Protein AF-A0A6J6Y3M1-F1 (afdb_monomer)

Foldseek 3Di:
DLLVVLLVLCCVLPVPDDPDDPQREAQLRVQLVSLLCLVVCLVSLLSVVVLVVVCVPDVVSVVSNVVSVVVVLVVQLVVCVVCVVVNQFDPPDDSSVVSVVSVCVSNVQSVCVVVVHHDPHSNVRSVVSSVVSVVRHDDDDD

Nearest PDB structures (foldseek):
  2g3b-assembly1_B  TM=7.209E-01  e=8.743E-03  Rhodococcus jostii RHA1
  5nz1-assembly1_A  TM=6.796E-01  e=2.116E-02  Mycobacterium tuberculosis H37Rv
  2f07-assembly1_B  TM=7.335E-01  e=5.392E-02  Bacillus subtilis subsp. subtilis str. 168
  5nim-assembly1_A  TM=6.151E-01  e=2.890E-02  Mycobacterium tuberculosis
  5nz0-assembly1_A-2  TM=6.926E-01  e=1.006E-01  Mycobacterium tuberculosis H37Rv

Solvent-accessible surface area (backbone atoms only — not comparable to full-atom values): 7901 Å² total; per-residue (Å²): 105,74,58,59,56,42,52,58,39,46,51,63,71,66,69,62,71,74,92,83,61,104,56,86,69,40,45,34,56,51,41,20,54,56,36,45,48,46,76,77,38,48,64,50,29,47,45,52,51,52,49,54,59,49,30,75,82,32,65,69,56,30,54,55,44,47,54,54,53,51,53,56,50,48,57,51,34,55,55,46,62,77,36,29,70,78,27,48,37,33,88,85,60,58,54,60,60,53,52,50,52,54,51,48,53,53,50,50,48,30,57,35,46,75,73,75,46,72,73,96,37,49,65,62,44,11,54,50,37,25,54,53,38,50,72,49,29,62,76,82,86,128

Radius of gyration: 15.95 Å; Cα contacts (8 Å, |Δi|>4): 113; chains: 1; bounding box: 41×27×42 Å

Mean predicted aligned error: 5.77 Å

Structure (mmCIF, N/CA/C/O backbone):
data_AF-A0A6J6Y3M1-F1
#
_entry.id   AF-A0A6J6Y3M1-F1
#
loop_
_atom_site.group_PDB
_atom_site.id
_atom_site.type_symbol
_atom_site.label_atom_id
_atom_site.label_alt_id
_atom_site.label_comp_id
_atom_site.label_asym_id
_atom_site.label_entity_id
_atom_site.label_seq_id
_atom_site.pdbx_PDB_ins_code
_atom_site.Cartn_x
_atom_site.Cartn_y
_atom_site.Cartn_z
_atom_site.occupancy
_atom_site.B_iso_or_equiv
_atom_site.auth_seq_id
_atom_site.auth_comp_id
_atom_site.auth_asym_id
_atom_site.auth_atom_id
_atom_site.pdbx_PDB_model_num
ATOM 1 N N . MET A 1 1 ? -10.090 14.383 11.212 1.00 72.94 1 MET A N 1
ATOM 2 C CA . MET A 1 1 ? -10.826 13.097 11.326 1.00 72.94 1 MET A CA 1
ATOM 3 C C . MET A 1 1 ? -9.922 11.940 10.906 1.00 72.94 1 MET A C 1
ATOM 5 O O . MET A 1 1 ? -8.836 12.201 10.412 1.00 72.94 1 MET A O 1
ATOM 9 N N . LEU A 1 2 ? -10.316 10.679 11.134 1.00 76.00 2 LEU A N 1
ATOM 10 C CA . LEU A 1 2 ? -9.478 9.505 10.822 1.00 76.00 2 LEU A CA 1
ATOM 11 C C . LEU A 1 2 ? -9.133 9.399 9.326 1.00 76.00 2 LEU A C 1
ATOM 13 O O . LEU A 1 2 ? -7.982 9.137 8.999 1.00 76.00 2 LEU A O 1
ATOM 17 N N . ALA A 1 3 ? -10.099 9.682 8.449 1.00 74.31 3 ALA A N 1
ATOM 18 C CA . ALA A 1 3 ? -9.914 9.737 6.997 1.00 74.31 3 ALA A CA 1
ATOM 19 C C . ALA A 1 3 ? -8.854 10.788 6.593 1.00 74.31 3 ALA A C 1
ATOM 21 O O . ALA A 1 3 ? -7.809 10.449 6.051 1.00 74.31 3 ALA A O 1
ATOM 22 N N . GLU A 1 4 ? -8.992 12.031 7.069 1.00 74.69 4 GLU A N 1
ATOM 23 C CA . GLU A 1 4 ? -7.987 13.095 6.863 1.00 74.69 4 GLU A CA 1
ATOM 24 C C . GLU A 1 4 ? -6.581 12.717 7.372 1.00 74.69 4 GLU A C 1
ATOM 26 O O . GLU A 1 4 ? -5.575 13.071 6.759 1.00 74.69 4 GLU A O 1
ATOM 31 N N . ALA A 1 5 ? -6.488 11.989 8.493 1.00 78.12 5 ALA A N 1
ATOM 32 C CA . ALA A 1 5 ? -5.208 11.519 9.021 1.00 78.12 5 ALA A CA 1
ATOM 33 C C . ALA A 1 5 ? -4.578 10.421 8.145 1.00 78.12 5 ALA A C 1
ATOM 35 O O . ALA A 1 5 ? -3.354 10.369 8.031 1.00 78.12 5 ALA A O 1
ATOM 36 N N . ILE A 1 6 ? -5.397 9.558 7.533 1.00 77.06 6 ILE A N 1
ATOM 37 C CA . ILE A 1 6 ? -4.958 8.554 6.556 1.00 77.06 6 ILE A CA 1
ATOM 38 C C . ILE A 1 6 ? -4.506 9.244 5.268 1.00 77.06 6 ILE A C 1
ATOM 40 O O . ILE A 1 6 ? -3.408 8.952 4.797 1.00 77.06 6 ILE A O 1
ATOM 44 N N . SER A 1 7 ? -5.290 10.185 4.740 1.00 74.75 7 SER A N 1
ATOM 45 C CA . SER A 1 7 ? -4.957 10.952 3.533 1.00 74.75 7 SER A CA 1
ATOM 46 C C . SER A 1 7 ? -3.622 11.694 3.682 1.00 74.75 7 SER 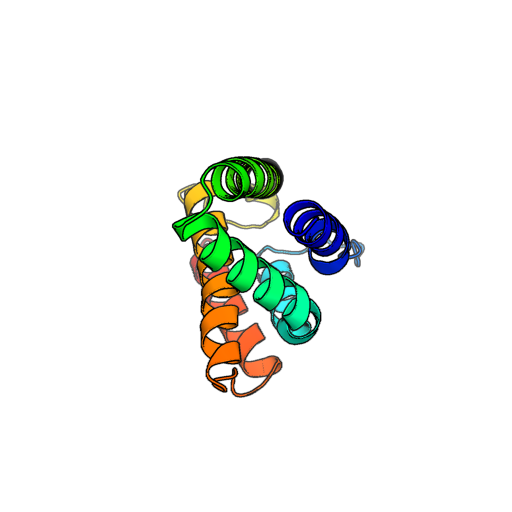A C 1
ATOM 48 O O . SER A 1 7 ? -2.678 11.418 2.943 1.00 74.75 7 SER A O 1
ATOM 50 N N . SER A 1 8 ? -3.462 12.511 4.731 1.00 76.75 8 SER A N 1
ATOM 51 C CA . SER A 1 8 ? -2.217 13.262 4.972 1.00 76.75 8 SER A CA 1
ATOM 52 C C . SER A 1 8 ? -0.983 12.357 5.129 1.00 76.75 8 SER A C 1
ATOM 54 O O . SER A 1 8 ? 0.124 12.696 4.695 1.00 76.75 8 SER A O 1
ATOM 56 N N . ARG A 1 9 ? -1.155 11.175 5.736 1.00 79.25 9 ARG A N 1
ATOM 57 C CA . ARG A 1 9 ? -0.081 10.180 5.866 1.00 79.25 9 ARG A CA 1
ATOM 58 C C . ARG A 1 9 ? 0.210 9.442 4.566 1.00 79.25 9 ARG A C 1
ATOM 60 O O . ARG A 1 9 ? 1.363 9.096 4.342 1.00 79.25 9 ARG A O 1
ATOM 67 N N . THR A 1 10 ? -0.791 9.217 3.724 1.00 76.00 10 THR A N 1
ATOM 68 C CA . THR A 1 10 ? -0.612 8.595 2.406 1.00 76.00 10 THR A CA 1
ATOM 69 C C . THR A 1 10 ? 0.267 9.485 1.530 1.00 76.00 10 THR A C 1
ATOM 71 O O . THR A 1 10 ? 1.296 9.024 1.039 1.00 76.00 10 THR A O 1
ATOM 74 N N . GLU A 1 11 ? -0.034 10.782 1.465 1.00 74.19 11 GLU A N 1
ATOM 75 C CA . GLU A 1 11 ? 0.804 11.769 0.770 1.00 74.19 11 GLU A CA 1
ATOM 76 C C . GLU A 1 11 ? 2.245 11.780 1.318 1.00 74.19 11 GLU A C 1
ATOM 78 O O . GLU A 1 11 ? 3.224 11.686 0.574 1.00 74.19 11 GLU A O 1
ATOM 83 N N . THR A 1 12 ? 2.392 11.834 2.646 1.00 73.38 12 THR A N 1
ATOM 84 C CA . THR A 1 12 ? 3.709 11.946 3.295 1.00 73.38 12 THR A CA 1
ATOM 85 C C . THR A 1 12 ? 4.555 10.686 3.140 1.00 73.38 12 THR A C 1
ATOM 87 O O . THR A 1 12 ? 5.751 10.783 2.870 1.00 73.38 12 THR A O 1
ATOM 90 N N . ASP A 1 13 ? 3.974 9.504 3.334 1.00 67.88 13 ASP A N 1
ATOM 91 C CA . ASP A 1 13 ? 4.742 8.274 3.525 1.00 67.88 13 ASP A CA 1
ATOM 92 C C . ASP A 1 13 ? 4.860 7.428 2.236 1.00 67.88 13 ASP A C 1
ATOM 94 O O . ASP A 1 13 ? 5.703 6.524 2.173 1.00 67.88 13 ASP A O 1
ATOM 98 N N . LEU A 1 14 ? 4.031 7.692 1.214 1.00 66.94 14 LEU A N 1
ATOM 99 C CA . LEU A 1 14 ? 4.017 6.942 -0.052 1.00 66.94 14 LEU A CA 1
ATOM 100 C C . LEU A 1 14 ? 4.355 7.795 -1.278 1.00 66.94 14 LEU A C 1
ATOM 102 O O . LEU A 1 14 ? 5.043 7.306 -2.172 1.00 66.94 14 LEU A O 1
ATOM 106 N N . GLU A 1 15 ? 3.921 9.053 -1.326 1.00 62.44 15 GLU A N 1
ATOM 107 C CA . GLU A 1 15 ? 4.035 9.881 -2.537 1.00 62.44 15 GLU A CA 1
ATOM 108 C C . GLU A 1 15 ? 5.281 10.783 -2.548 1.00 62.44 15 GLU A C 1
ATOM 110 O O . GLU A 1 15 ? 5.657 11.308 -3.592 1.00 62.44 15 GLU A O 1
ATOM 115 N N . SER A 1 16 ? 5.986 10.904 -1.418 1.00 52.88 16 SER A N 1
ATOM 116 C CA . SER A 1 16 ? 7.163 11.772 -1.247 1.00 52.88 16 SER A CA 1
ATOM 117 C C . SER A 1 16 ? 8.515 11.136 -1.622 1.00 52.88 16 SER A C 1
ATOM 119 O O . SER A 1 16 ? 9.572 11.672 -1.273 1.00 52.88 16 SER A O 1
ATOM 121 N N . ILE A 1 17 ? 8.533 9.983 -2.305 1.00 49.19 17 ILE A N 1
ATOM 122 C CA . ILE A 1 17 ? 9.795 9.311 -2.657 1.00 49.19 17 ILE A CA 1
ATOM 123 C C . ILE A 1 17 ? 10.552 10.169 -3.690 1.00 49.19 17 ILE A C 1
ATOM 125 O O . ILE A 1 17 ? 10.054 10.341 -4.800 1.00 49.19 17 ILE A O 1
ATOM 129 N N . PRO A 1 18 ? 11.760 10.682 -3.377 1.00 44.22 18 PRO A N 1
ATOM 130 C CA . PRO A 1 18 ? 12.479 11.562 -4.289 1.00 44.22 18 PRO A CA 1
ATOM 131 C C . PRO A 1 18 ? 12.949 10.797 -5.530 1.00 44.22 18 PRO A C 1
ATOM 133 O O . PRO A 1 18 ? 13.582 9.739 -5.403 1.00 44.22 18 PRO A O 1
ATOM 136 N N . GLU A 1 19 ? 12.708 11.369 -6.712 1.00 47.78 19 GLU A N 1
ATOM 137 C CA . GLU A 1 19 ? 13.317 10.965 -7.983 1.00 47.78 19 GLU A CA 1
ATOM 138 C C . GLU A 1 19 ? 14.843 11.085 -7.869 1.00 47.78 19 GLU A C 1
ATOM 140 O O . GLU A 1 19 ? 15.443 12.133 -8.078 1.00 47.78 19 GLU A O 1
ATOM 145 N N . THR A 1 20 ? 15.495 10.015 -7.427 1.00 42.19 20 THR A N 1
ATOM 146 C CA . THR A 1 20 ? 16.945 9.986 -7.218 1.00 42.19 20 THR A CA 1
ATOM 147 C C . THR A 1 20 ? 17.580 9.036 -8.214 1.00 42.19 20 THR A C 1
ATOM 149 O O . THR A 1 20 ? 17.762 7.863 -7.894 1.00 42.19 20 THR A O 1
ATOM 152 N N . SER A 1 21 ? 17.875 9.561 -9.411 1.00 43.84 21 SER A N 1
ATOM 153 C CA . SER A 1 21 ? 19.049 9.263 -10.257 1.00 43.84 21 SER A CA 1
ATOM 154 C C . SER A 1 21 ? 18.848 9.772 -11.691 1.00 43.84 21 SER A C 1
ATOM 156 O O . SER A 1 21 ? 17.746 9.686 -12.215 1.00 43.84 21 SER A O 1
ATOM 158 N N . ASP A 1 22 ? 19.934 10.166 -12.369 1.00 48.50 22 ASP A N 1
ATOM 159 C CA . ASP A 1 22 ? 19.998 10.459 -13.821 1.00 48.50 22 ASP A CA 1
ATOM 160 C C . ASP A 1 22 ? 19.616 9.259 -14.724 1.00 48.50 22 ASP A C 1
ATOM 162 O O . ASP A 1 22 ? 19.746 9.311 -15.944 1.00 48.50 22 ASP A O 1
ATOM 166 N N . HIS A 1 23 ? 19.221 8.126 -14.141 1.00 52.69 23 HIS A N 1
ATOM 167 C CA . HIS A 1 23 ? 18.719 6.937 -14.827 1.00 52.69 23 HIS A CA 1
ATOM 168 C C . HIS A 1 23 ? 17.298 6.699 -14.322 1.00 52.69 23 HIS A C 1
ATOM 170 O O . HIS A 1 23 ? 17.084 6.641 -13.107 1.00 52.69 23 HIS A O 1
ATOM 176 N N . GLN A 1 24 ? 16.337 6.576 -15.240 1.00 55.75 24 GLN A N 1
ATOM 177 C CA . GLN A 1 24 ? 14.963 6.248 -14.874 1.00 55.75 24 GLN A CA 1
ATOM 178 C C . GLN A 1 24 ? 14.943 4.880 -14.165 1.00 55.75 24 GLN A C 1
ATOM 180 O O . GLN A 1 24 ? 15.477 3.906 -14.705 1.00 55.75 24 GLN A O 1
ATOM 185 N N . PRO A 1 25 ? 14.403 4.792 -12.939 1.00 64.50 25 PRO A N 1
ATOM 186 C CA . PRO A 1 25 ? 14.472 3.567 -12.158 1.00 64.50 25 PRO A CA 1
ATOM 187 C C . PRO A 1 25 ? 13.563 2.485 -12.745 1.00 64.50 25 PRO A C 1
ATOM 189 O O . PRO A 1 25 ? 12.396 2.735 -13.023 1.00 64.50 25 PRO A O 1
ATOM 192 N N . GLN A 1 26 ? 14.086 1.265 -12.875 1.00 80.00 26 GLN A N 1
ATOM 193 C CA . GLN A 1 26 ? 13.303 0.094 -13.278 1.00 80.00 26 GLN A CA 1
ATOM 194 C C . GLN A 1 26 ? 12.272 -0.266 -12.197 1.00 80.00 26 GLN A C 1
ATOM 196 O O . GLN A 1 26 ? 12.500 -0.021 -11.005 1.00 80.00 26 GLN A O 1
ATOM 201 N N . HIS A 1 27 ? 11.160 -0.904 -12.582 1.00 84.38 27 HIS A N 1
ATOM 202 C CA . HIS A 1 27 ? 10.087 -1.303 -11.660 1.00 84.38 27 HIS A CA 1
ATOM 203 C C . HIS A 1 27 ? 10.603 -2.031 -10.406 1.00 84.38 27 HIS A C 1
ATOM 205 O O . HIS A 1 27 ? 10.217 -1.721 -9.274 1.00 84.38 27 HIS A O 1
ATOM 211 N N . VAL A 1 28 ? 11.533 -2.968 -10.607 1.00 86.31 28 VAL A N 1
ATOM 212 C CA . VAL A 1 28 ? 12.141 -3.778 -9.544 1.00 86.31 28 VAL A CA 1
ATOM 213 C C . VAL A 1 28 ? 12.834 -2.905 -8.495 1.00 86.31 28 VAL A C 1
ATOM 215 O O . VAL A 1 28 ? 12.678 -3.139 -7.294 1.00 86.31 28 VAL A O 1
ATOM 218 N N . ASP A 1 29 ? 13.561 -1.872 -8.923 1.00 84.62 29 ASP A N 1
ATOM 219 C CA . ASP A 1 29 ? 14.280 -0.967 -8.024 1.00 84.62 29 ASP A CA 1
ATOM 220 C C . ASP A 1 29 ? 13.330 -0.048 -7.258 1.00 84.62 29 ASP A C 1
ATOM 222 O O . ASP A 1 29 ? 13.574 0.268 -6.088 1.00 84.62 29 ASP A O 1
ATOM 226 N N . VAL A 1 30 ? 12.229 0.368 -7.890 1.00 83.12 30 VAL A N 1
ATOM 227 C CA . VAL A 1 30 ? 11.162 1.135 -7.232 1.00 83.12 30 VAL A CA 1
ATOM 228 C C . VAL A 1 30 ? 10.543 0.306 -6.104 1.00 83.12 30 VAL A C 1
ATOM 230 O O . VAL A 1 30 ? 10.575 0.736 -4.946 1.00 83.12 30 VAL A O 1
ATOM 233 N N . LEU A 1 31 ? 10.075 -0.912 -6.399 1.00 85.38 31 LEU A N 1
ATOM 234 C CA . LEU A 1 31 ? 9.467 -1.791 -5.395 1.00 85.38 31 LEU A CA 1
ATOM 235 C C . LEU A 1 31 ? 10.447 -2.171 -4.284 1.00 85.38 31 LEU A C 1
ATOM 237 O O . LEU A 1 31 ? 10.097 -2.128 -3.103 1.00 85.38 31 LEU A O 1
ATOM 241 N N . LYS A 1 32 ? 11.697 -2.495 -4.631 1.00 88.25 32 LYS A N 1
ATOM 242 C CA . LYS A 1 32 ? 12.725 -2.858 -3.650 1.00 88.25 32 LYS A CA 1
ATOM 243 C C . LYS A 1 32 ? 13.019 -1.714 -2.682 1.00 88.25 32 LYS A C 1
ATOM 245 O O . LYS A 1 32 ? 13.086 -1.943 -1.471 1.00 88.25 32 LY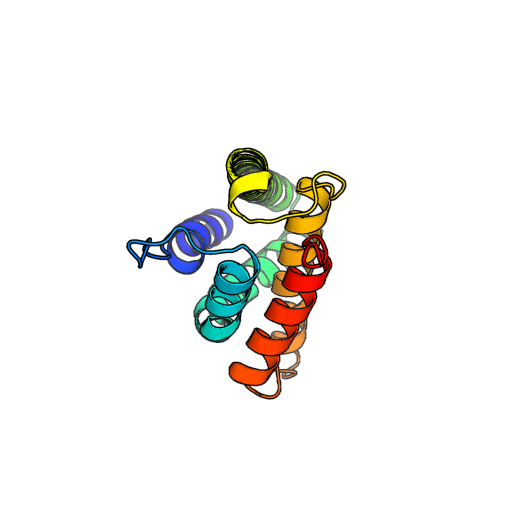S A O 1
ATOM 250 N N . ARG A 1 33 ? 13.178 -0.483 -3.186 1.00 86.44 33 ARG A N 1
ATOM 251 C CA . ARG A 1 33 ? 13.415 0.706 -2.347 1.00 86.44 33 ARG A CA 1
ATOM 252 C C . ARG A 1 33 ? 12.216 0.999 -1.450 1.00 86.44 33 ARG A C 1
ATOM 254 O O . ARG A 1 33 ? 12.399 1.190 -0.245 1.00 86.44 33 ARG A O 1
ATOM 261 N N . ALA A 1 34 ? 11.004 0.970 -2.004 1.00 84.88 34 ALA A N 1
ATOM 262 C CA . ALA A 1 34 ? 9.776 1.179 -1.241 1.00 84.88 34 ALA A CA 1
ATOM 263 C C . ALA A 1 34 ? 9.606 0.126 -0.132 1.00 84.88 34 ALA A C 1
ATOM 265 O O . ALA A 1 34 ? 9.279 0.468 1.008 1.00 84.88 34 ALA A O 1
ATOM 266 N N . ALA A 1 35 ? 9.884 -1.145 -0.426 1.00 88.44 35 ALA A N 1
ATOM 267 C CA . ALA A 1 35 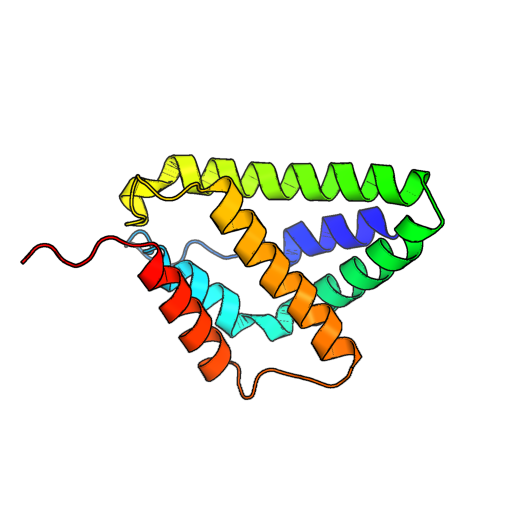? 9.818 -2.235 0.541 1.00 88.44 35 ALA A CA 1
ATOM 268 C C . ALA A 1 35 ? 10.911 -2.134 1.616 1.00 88.44 35 ALA A C 1
ATOM 270 O O . ALA A 1 35 ? 10.639 -2.363 2.790 1.00 88.44 35 ALA A O 1
ATOM 271 N N . PHE A 1 36 ? 12.136 -1.719 1.286 1.00 90.12 36 PHE A N 1
ATOM 272 C CA . PHE A 1 36 ? 13.190 -1.548 2.296 1.00 90.12 36 PHE A CA 1
ATOM 273 C C . PHE A 1 36 ? 12.801 -0.549 3.402 1.00 90.12 36 PHE A C 1
ATOM 275 O O . PHE A 1 36 ? 13.166 -0.722 4.570 1.00 90.12 36 PHE A O 1
ATOM 282 N N . ARG A 1 37 ? 12.010 0.466 3.040 1.00 87.88 37 ARG A N 1
ATOM 283 C CA . ARG A 1 37 ? 11.496 1.514 3.933 1.00 87.88 37 ARG A CA 1
ATOM 284 C C . ARG A 1 37 ? 10.164 1.159 4.603 1.00 87.88 37 ARG A C 1
ATOM 286 O O . ARG A 1 37 ? 9.568 2.021 5.237 1.00 87.88 37 ARG A O 1
ATOM 293 N N . PHE A 1 38 ? 9.700 -0.096 4.538 1.00 87.38 38 PHE A N 1
ATOM 294 C CA . PHE A 1 38 ? 8.372 -0.485 5.049 1.00 87.38 38 PHE A CA 1
ATOM 295 C C . PHE A 1 38 ? 8.110 -0.052 6.500 1.00 87.38 38 PHE A C 1
ATOM 297 O O . PHE A 1 38 ? 6.984 0.295 6.847 1.00 87.38 38 PHE A O 1
ATOM 304 N N . ALA A 1 39 ? 9.137 -0.054 7.356 1.00 87.94 39 ALA A N 1
ATOM 305 C CA . ALA A 1 39 ? 9.002 0.313 8.764 1.00 87.94 39 ALA A CA 1
ATOM 306 C C . ALA A 1 39 ? 8.533 1.768 8.959 1.00 87.94 39 ALA A C 1
ATOM 308 O O . ALA A 1 39 ? 7.877 2.067 9.951 1.00 87.94 39 ALA A O 1
ATOM 309 N N . GLU A 1 40 ? 8.828 2.655 8.007 1.00 89.38 40 GLU A N 1
ATOM 310 C CA . GLU A 1 40 ? 8.428 4.067 8.051 1.00 89.38 40 GLU A CA 1
ATOM 311 C C . GLU A 1 40 ? 6.910 4.227 7.892 1.00 89.38 40 GLU A C 1
ATOM 313 O O . GLU A 1 40 ? 6.315 5.104 8.506 1.00 89.38 40 GLU A O 1
ATOM 318 N N . ARG A 1 41 ? 6.262 3.302 7.172 1.00 90.25 41 ARG A N 1
ATOM 319 C CA . ARG A 1 41 ? 4.812 3.300 6.919 1.00 90.25 41 ARG A CA 1
ATOM 320 C C . ARG A 1 41 ? 3.994 2.554 7.973 1.00 90.25 41 ARG A C 1
ATOM 322 O O . ARG A 1 41 ? 2.789 2.374 7.810 1.00 90.25 41 ARG A O 1
ATOM 329 N N . ARG A 1 42 ? 4.615 2.111 9.072 1.00 90.81 42 ARG A N 1
ATOM 330 C CA . ARG A 1 42 ? 3.919 1.359 10.133 1.00 90.81 42 ARG A CA 1
ATOM 331 C C . ARG A 1 42 ? 2.735 2.136 10.705 1.00 90.81 42 ARG A C 1
ATOM 333 O O . ARG A 1 42 ? 1.679 1.562 10.963 1.00 90.81 42 ARG A O 1
ATOM 340 N N . GLN A 1 43 ? 2.902 3.446 10.897 1.00 89.19 43 GLN A N 1
ATOM 341 C CA . GLN A 1 43 ? 1.827 4.289 11.410 1.00 89.19 43 GLN A CA 1
ATOM 342 C C . GLN A 1 43 ? 0.668 4.387 10.413 1.00 89.19 43 GLN A C 1
ATOM 344 O O . GLN A 1 43 ? -0.479 4.217 10.820 1.00 89.19 43 GLN A O 1
ATOM 349 N N . LEU A 1 44 ? 0.959 4.597 9.125 1.00 89.56 44 LEU A N 1
ATOM 350 C CA . LEU A 1 44 ? -0.052 4.607 8.070 1.00 89.56 44 LEU A CA 1
ATOM 351 C C . LEU A 1 44 ? -0.829 3.284 8.022 1.00 89.56 44 LEU A C 1
ATOM 353 O O . LEU A 1 44 ? -2.056 3.300 8.071 1.00 89.56 44 LEU A O 1
ATOM 357 N N . ARG A 1 45 ? -0.138 2.137 8.023 1.00 92.75 45 ARG A N 1
ATOM 358 C CA . ARG A 1 45 ? -0.786 0.814 8.045 1.00 92.75 45 ARG A CA 1
ATOM 359 C C . ARG A 1 45 ? -1.715 0.632 9.247 1.00 92.75 45 ARG A C 1
ATOM 361 O O . ARG A 1 45 ? -2.817 0.111 9.100 1.00 92.75 45 ARG A O 1
ATOM 368 N N . SER A 1 46 ? -1.299 1.096 10.427 1.00 92.38 46 SER A N 1
ATOM 369 C CA . SER A 1 46 ? -2.137 1.064 11.632 1.00 92.38 46 SER A CA 1
ATOM 370 C C . SER A 1 46 ? -3.385 1.942 11.496 1.00 92.38 46 SER A C 1
ATOM 372 O O . SER A 1 46 ? -4.476 1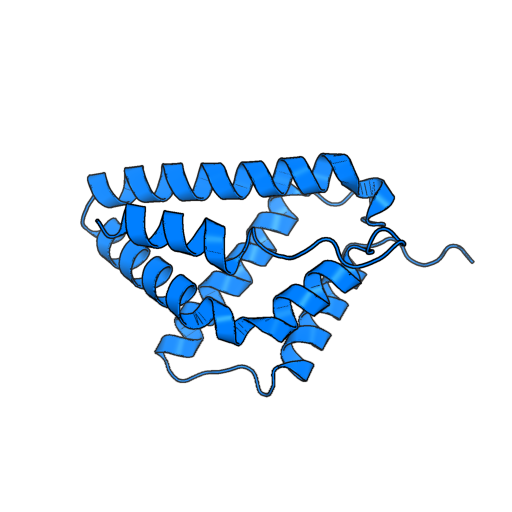.515 11.871 1.00 92.38 46 SER A O 1
ATOM 374 N N . LEU A 1 47 ? -3.253 3.142 10.922 1.00 91.44 47 LEU A N 1
ATOM 375 C CA . LEU A 1 47 ? -4.392 4.029 10.672 1.00 91.44 47 LEU A CA 1
ATOM 376 C C . LEU A 1 47 ? -5.370 3.420 9.667 1.00 91.44 47 LEU A C 1
ATOM 378 O O . LEU A 1 47 ? -6.569 3.422 9.928 1.00 91.44 47 LEU A O 1
ATOM 382 N N . ILE A 1 48 ? -4.871 2.839 8.572 1.00 91.31 48 ILE A N 1
ATOM 383 C CA . ILE A 1 48 ? -5.701 2.136 7.585 1.00 91.31 48 ILE A CA 1
ATOM 384 C C . ILE A 1 48 ? -6.454 0.979 8.249 1.00 91.31 48 ILE A C 1
ATOM 386 O O . ILE A 1 48 ? -7.654 0.833 8.033 1.00 91.31 48 ILE A O 1
ATOM 390 N N . LEU A 1 49 ? -5.793 0.191 9.104 1.00 92.62 49 LEU A N 1
ATOM 391 C CA . LEU A 1 49 ? -6.437 -0.907 9.830 1.00 92.62 49 LEU A CA 1
ATOM 392 C C . LEU A 1 49 ? -7.545 -0.411 10.773 1.00 92.62 49 LEU A C 1
ATOM 394 O O . LEU A 1 49 ? -8.635 -0.982 10.806 1.00 92.62 49 LEU A O 1
ATOM 398 N N . GLN A 1 50 ? -7.290 0.664 11.521 1.00 91.81 50 GLN A N 1
ATOM 399 C CA . GLN A 1 50 ? -8.294 1.283 12.391 1.00 91.81 50 GLN A CA 1
ATOM 400 C C . GLN A 1 50 ? -9.467 1.851 11.582 1.00 91.81 50 GLN A C 1
ATOM 402 O O . GLN A 1 50 ? -10.623 1.657 11.958 1.00 91.81 50 GLN A O 1
ATOM 407 N N . GLY A 1 51 ? -9.178 2.503 10.453 1.00 92.38 51 GLY A N 1
ATOM 408 C CA . GLY A 1 51 ? -10.181 3.017 9.523 1.00 92.38 51 GLY A CA 1
ATOM 409 C C . GLY A 1 51 ? -11.049 1.904 8.950 1.00 92.38 51 GLY A C 1
ATOM 410 O O . GLY A 1 51 ? -12.274 2.001 8.986 1.00 92.38 51 GLY A O 1
A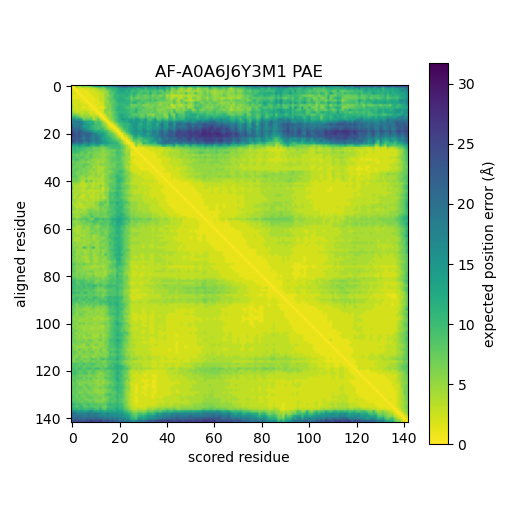TOM 411 N N . ALA A 1 52 ? -10.431 0.805 8.517 1.00 91.94 52 ALA A N 1
ATOM 412 C CA . ALA A 1 52 ? -11.136 -0.374 8.031 1.00 91.94 52 ALA A CA 1
ATOM 413 C C . ALA A 1 52 ? -12.047 -0.978 9.109 1.00 91.94 52 ALA A C 1
ATOM 415 O O . ALA A 1 52 ? -13.193 -1.309 8.818 1.00 91.94 52 ALA A O 1
ATOM 416 N N . ALA A 1 53 ? -11.581 -1.074 10.360 1.00 93.12 53 ALA A N 1
ATOM 417 C CA . ALA A 1 53 ? -12.400 -1.554 11.471 1.00 93.12 53 ALA A CA 1
ATOM 418 C C . ALA A 1 53 ? -13.606 -0.636 11.742 1.00 93.12 53 ALA A C 1
ATOM 420 O O . ALA A 1 53 ? -14.723 -1.128 11.903 1.00 93.12 53 ALA A O 1
ATOM 421 N N . ALA A 1 54 ? -13.410 0.687 11.737 1.00 93.31 54 ALA A N 1
ATOM 422 C CA . ALA A 1 54 ? -14.495 1.657 11.902 1.00 93.31 54 ALA A CA 1
ATOM 423 C C . ALA A 1 54 ? -15.526 1.572 10.758 1.00 93.31 54 ALA A C 1
ATOM 425 O O . ALA A 1 54 ? -16.733 1.544 11.004 1.00 93.31 54 ALA A O 1
ATOM 426 N N . ALA A 1 55 ? -15.055 1.427 9.516 1.00 95.25 55 ALA A N 1
ATOM 427 C CA . ALA A 1 55 ? -15.880 1.296 8.316 1.00 95.25 55 ALA A CA 1
ATOM 428 C C . ALA A 1 55 ? -16.768 0.037 8.290 1.00 95.25 55 ALA A C 1
ATOM 430 O O . ALA A 1 55 ? -17.681 -0.058 7.466 1.00 95.25 55 ALA A O 1
ATOM 431 N N . ILE A 1 56 ? -16.539 -0.952 9.163 1.00 94.75 56 ILE A N 1
ATOM 432 C CA . ILE A 1 56 ? -17.437 -2.112 9.293 1.00 94.75 56 ILE A CA 1
ATOM 433 C C . ILE A 1 56 ? -18.795 -1.668 9.843 1.00 94.75 56 ILE A C 1
ATOM 435 O O . ILE A 1 56 ? -19.830 -2.123 9.356 1.00 94.75 56 ILE A O 1
ATOM 439 N N . THR A 1 57 ? -18.798 -0.765 10.824 1.00 95.06 57 THR A N 1
ATOM 440 C CA . THR A 1 57 ? -20.010 -0.340 11.539 1.00 95.06 57 THR A CA 1
ATOM 441 C C . THR A 1 57 ? -20.496 1.055 11.161 1.00 95.06 57 THR A C 1
ATOM 443 O O . THR A 1 57 ? -21.649 1.377 11.431 1.00 95.06 57 THR A O 1
ATOM 446 N N . ASP A 1 58 ? -19.647 1.873 10.539 1.00 95.56 58 ASP A N 1
ATOM 447 C CA . ASP A 1 58 ? -19.961 3.240 10.124 1.00 95.56 58 ASP A CA 1
ATOM 448 C C . ASP A 1 58 ? -19.880 3.382 8.595 1.00 95.56 58 ASP A C 1
ATOM 450 O O . ASP A 1 58 ? -18.799 3.344 8.002 1.00 95.56 58 ASP A O 1
ATOM 454 N N . ASN A 1 59 ? -21.046 3.541 7.957 1.00 94.75 59 ASN A N 1
ATOM 455 C CA . ASN A 1 59 ? -21.149 3.686 6.505 1.00 94.75 59 ASN A CA 1
ATOM 456 C C . ASN A 1 59 ? -20.577 5.021 6.008 1.00 94.75 59 ASN A C 1
ATOM 458 O O . ASN A 1 59 ? -19.984 5.034 4.937 1.00 94.75 59 ASN A O 1
ATOM 462 N N . GLU A 1 60 ? -20.692 6.116 6.770 1.00 92.94 60 GLU A N 1
ATOM 463 C CA . GLU A 1 60 ? -20.117 7.401 6.347 1.00 92.94 60 GLU A CA 1
ATOM 464 C C . GLU A 1 60 ? -18.589 7.297 6.314 1.00 92.94 60 GLU A C 1
ATOM 466 O O . GLU A 1 60 ? -17.950 7.668 5.329 1.00 92.94 60 GLU A O 1
ATOM 471 N N . THR A 1 61 ? -17.997 6.714 7.361 1.00 90.56 61 THR A N 1
ATOM 472 C CA . THR A 1 61 ? -16.558 6.425 7.382 1.00 90.56 61 THR A CA 1
ATOM 473 C C . THR A 1 61 ? -16.162 5.488 6.239 1.00 90.56 61 THR A C 1
ATOM 475 O O . THR A 1 61 ? -15.137 5.719 5.598 1.00 90.56 61 THR A O 1
ATOM 478 N N . ARG A 1 62 ? -16.964 4.456 5.938 1.00 94.38 62 ARG A N 1
ATOM 479 C CA . ARG A 1 62 ? -16.702 3.554 4.805 1.00 94.38 62 ARG A CA 1
ATOM 480 C C . ARG A 1 62 ? -16.652 4.299 3.478 1.00 94.38 62 ARG A C 1
ATOM 482 O O . ARG A 1 62 ? -15.713 4.073 2.723 1.00 94.38 62 ARG A O 1
ATOM 489 N N . ASP A 1 63 ? -17.641 5.140 3.199 1.00 94.19 63 ASP A N 1
ATOM 490 C CA . ASP A 1 63 ? -17.748 5.838 1.918 1.00 94.19 63 ASP A CA 1
ATOM 491 C C . ASP A 1 63 ? -16.580 6.815 1.740 1.00 94.19 63 ASP A C 1
ATOM 493 O O . ASP A 1 63 ? -15.901 6.788 0.717 1.00 94.19 63 ASP A O 1
ATOM 497 N N . ARG A 1 64 ? -16.236 7.574 2.787 1.00 91.62 64 ARG A N 1
ATOM 498 C CA . ARG A 1 64 ? -15.102 8.514 2.749 1.00 91.62 64 ARG A CA 1
ATOM 499 C C . ARG A 1 64 ? -13.765 7.805 2.555 1.00 91.62 64 ARG A C 1
ATOM 501 O O . ARG A 1 64 ? -12.985 8.197 1.695 1.00 91.62 64 ARG A O 1
ATOM 508 N N . LEU A 1 65 ? -13.514 6.734 3.312 1.00 90.88 65 LEU A N 1
ATOM 509 C CA . LEU A 1 65 ? -12.290 5.948 3.148 1.00 90.88 65 LEU A CA 1
ATOM 510 C C . LEU A 1 65 ? -12.237 5.268 1.781 1.00 90.88 65 LEU A C 1
ATOM 512 O O . LEU A 1 65 ? -11.166 5.170 1.194 1.00 90.88 65 LEU A O 1
ATOM 516 N N . ARG A 1 66 ? -13.374 4.794 1.260 1.00 92.94 66 ARG A N 1
ATOM 517 C CA . ARG A 1 66 ? -13.446 4.210 -0.080 1.00 92.94 66 ARG A CA 1
ATOM 518 C C . ARG A 1 66 ? -13.030 5.234 -1.130 1.00 92.94 66 ARG A C 1
ATOM 520 O O . ARG A 1 66 ? -12.191 4.900 -1.959 1.00 92.94 66 ARG A O 1
ATOM 527 N N . ASP A 1 67 ? -13.591 6.436 -1.091 1.00 92.00 67 ASP A N 1
ATOM 528 C CA . ASP A 1 67 ? -13.295 7.481 -2.071 1.00 92.00 67 ASP A CA 1
ATOM 529 C C . ASP A 1 67 ? -11.818 7.895 -2.020 1.00 92.00 67 ASP A C 1
ATOM 531 O O . ASP A 1 67 ? -11.157 7.946 -3.057 1.00 92.00 67 ASP A O 1
ATOM 535 N N . GLU A 1 68 ? -11.263 8.081 -0.817 1.00 88.50 68 GLU A N 1
ATOM 536 C CA . GLU A 1 68 ? -9.837 8.374 -0.626 1.00 88.50 68 GLU A CA 1
ATOM 537 C C . GLU A 1 68 ? -8.943 7.252 -1.178 1.00 88.50 68 GLU A C 1
ATOM 539 O O . GLU A 1 68 ? -8.032 7.503 -1.967 1.00 88.50 68 GLU A O 1
ATOM 544 N N . GLN A 1 69 ? -9.214 5.994 -0.811 1.00 89.25 69 GLN A N 1
ATOM 545 C CA . GLN A 1 69 ? -8.420 4.852 -1.275 1.00 89.25 69 GLN A CA 1
ATOM 546 C C . GLN A 1 69 ? -8.526 4.656 -2.791 1.00 89.25 69 GLN A C 1
ATOM 548 O O . GLN A 1 69 ? -7.527 4.336 -3.431 1.00 89.25 69 GLN A O 1
ATOM 553 N N . LEU A 1 70 ? -9.708 4.864 -3.380 1.00 92.19 70 LEU A N 1
ATOM 554 C CA . LEU A 1 70 ? -9.891 4.787 -4.829 1.00 92.19 70 LEU A CA 1
ATOM 555 C C . LEU A 1 70 ? -9.113 5.881 -5.559 1.00 92.19 70 LEU A C 1
ATOM 557 O O . LEU A 1 70 ? -8.512 5.580 -6.586 1.00 92.19 70 LEU A O 1
ATOM 561 N N . SER A 1 71 ? -9.084 7.106 -5.027 1.00 89.19 71 SER A N 1
ATOM 562 C CA . SER A 1 71 ? -8.304 8.202 -5.613 1.00 89.19 71 SER A CA 1
ATOM 563 C C . SER A 1 71 ? -6.812 7.864 -5.652 1.00 89.19 71 SER A C 1
ATOM 565 O O . SER A 1 71 ? -6.208 7.901 -6.720 1.00 89.19 71 SER A O 1
ATOM 567 N N . HIS A 1 72 ? -6.228 7.446 -4.524 1.00 86.25 72 HIS A N 1
ATOM 568 C CA . HIS A 1 72 ? -4.801 7.104 -4.470 1.00 86.25 72 HIS A CA 1
ATOM 569 C C . HIS A 1 72 ? -4.450 5.888 -5.339 1.00 86.25 72 HIS A C 1
ATOM 571 O O . HIS A 1 72 ? -3.417 5.876 -6.009 1.00 86.25 72 HIS A O 1
ATOM 577 N N . LEU A 1 73 ? -5.309 4.861 -5.360 1.00 90.25 73 LEU A N 1
ATOM 578 C CA . LEU A 1 73 ? -5.104 3.700 -6.228 1.00 90.25 73 LEU A CA 1
ATOM 579 C C . LEU A 1 73 ? -5.158 4.093 -7.705 1.00 90.25 73 LEU A C 1
ATOM 581 O O . LEU A 1 73 ? -4.334 3.608 -8.476 1.00 90.25 73 LEU A O 1
ATOM 585 N N . GLN A 1 74 ? -6.092 4.963 -8.099 1.00 92.56 74 GLN A N 1
ATOM 586 C CA . GLN A 1 74 ? -6.188 5.428 -9.480 1.00 92.56 74 GLN A CA 1
ATOM 587 C C . GLN A 1 74 ? -4.946 6.229 -9.883 1.00 92.56 74 GLN A C 1
ATOM 589 O O . GLN A 1 74 ? -4.366 5.934 -10.922 1.00 92.56 74 GLN A O 1
ATOM 594 N N . ASP A 1 75 ? -4.468 7.136 -9.029 1.00 88.81 75 ASP A N 1
ATOM 595 C CA . ASP A 1 75 ? -3.242 7.899 -9.290 1.00 88.81 75 ASP A CA 1
ATOM 596 C C . ASP A 1 75 ? -2.021 6.988 -9.483 1.00 88.81 75 ASP A C 1
ATOM 598 O O . ASP A 1 75 ? -1.149 7.257 -10.313 1.00 88.81 75 ASP A O 1
ATOM 602 N N . TRP A 1 76 ? -1.927 5.897 -8.721 1.00 89.12 76 TRP A N 1
ATOM 603 C CA . TRP A 1 76 ? -0.849 4.925 -8.891 1.00 89.12 76 TRP A CA 1
ATOM 604 C C . TRP A 1 76 ? -0.994 4.136 -10.185 1.00 89.12 76 TRP A C 1
ATOM 606 O O . TRP A 1 76 ? -0.001 3.975 -10.893 1.00 89.12 76 TRP A O 1
ATOM 616 N N . VAL A 1 77 ? -2.203 3.669 -10.503 1.00 93.00 77 VAL A N 1
ATOM 617 C CA . VAL A 1 77 ? -2.486 2.968 -11.762 1.00 93.00 77 VAL A CA 1
ATOM 618 C C . VAL A 1 77 ? -2.107 3.844 -12.949 1.00 93.00 77 VAL A C 1
ATOM 620 O O . VAL A 1 77 ? -1.297 3.409 -13.760 1.00 93.00 77 VAL A O 1
ATOM 623 N N . ASP A 1 78 ? -2.565 5.095 -12.985 1.00 91.81 78 ASP A N 1
ATOM 624 C CA . ASP A 1 78 ? -2.279 6.030 -14.076 1.00 91.81 78 ASP A CA 1
ATOM 625 C C . ASP A 1 78 ? -0.767 6.246 -14.254 1.00 91.81 78 ASP A C 1
ATOM 627 O O . ASP A 1 78 ? -0.250 6.229 -15.373 1.00 91.81 78 ASP A O 1
ATOM 631 N N . ARG A 1 79 ? -0.020 6.395 -13.148 1.00 88.12 79 ARG A N 1
ATOM 632 C CA . ARG A 1 79 ? 1.448 6.525 -13.191 1.00 88.12 79 ARG A CA 1
ATOM 633 C C . ARG A 1 79 ? 2.120 5.258 -13.717 1.00 88.12 79 ARG A C 1
ATOM 635 O O . ARG A 1 79 ? 3.074 5.370 -14.485 1.00 88.12 79 ARG A O 1
ATOM 642 N N . TYR A 1 80 ? 1.676 4.073 -13.308 1.00 89.19 80 TYR A N 1
ATOM 643 C CA . TYR A 1 80 ? 2.264 2.818 -13.776 1.00 89.19 80 TYR A CA 1
ATOM 644 C C . TYR A 1 80 ? 1.916 2.525 -15.237 1.00 89.19 80 TYR A C 1
ATOM 646 O O . TYR A 1 80 ? 2.807 2.133 -15.982 1.00 89.19 80 TYR A O 1
ATOM 654 N N . GLU A 1 81 ? 0.677 2.765 -15.665 1.00 92.25 81 GLU A N 1
ATOM 655 C CA . GLU A 1 81 ? 0.247 2.601 -17.059 1.00 92.25 81 GLU A CA 1
ATOM 656 C C . GLU A 1 81 ? 1.018 3.546 -17.985 1.00 92.25 81 GLU A C 1
ATOM 658 O O . GLU A 1 81 ? 1.581 3.111 -18.990 1.00 92.25 81 GLU A O 1
ATOM 663 N N . ALA A 1 82 ? 1.146 4.824 -17.610 1.00 89.25 82 ALA A N 1
ATOM 664 C CA . ALA A 1 82 ? 1.883 5.813 -18.398 1.00 89.25 82 ALA A CA 1
ATOM 665 C C . ALA A 1 82 ? 3.380 5.489 -18.555 1.00 89.25 82 ALA A C 1
ATOM 667 O O . ALA A 1 82 ? 4.017 5.962 -19.496 1.00 89.25 82 ALA A O 1
ATOM 668 N N . ASN A 1 83 ? 3.947 4.696 -17.641 1.00 87.44 83 ASN A N 1
ATOM 669 C CA . ASN A 1 83 ? 5.372 4.371 -17.610 1.00 87.44 83 ASN A CA 1
ATOM 670 C C . ASN A 1 83 ? 5.652 2.868 -17.785 1.00 87.44 83 ASN A C 1
ATOM 672 O O . ASN A 1 83 ? 6.790 2.452 -17.582 1.00 87.44 83 ASN A O 1
ATOM 676 N N . GLN A 1 84 ? 4.663 2.050 -18.163 1.00 88.12 84 GLN A N 1
ATOM 677 C CA . GLN A 1 84 ? 4.759 0.582 -18.140 1.00 88.12 84 GLN A CA 1
ATOM 678 C C . GLN A 1 84 ? 5.978 0.057 -18.911 1.00 88.12 84 GLN A C 1
ATOM 680 O O . GLN A 1 84 ? 6.779 -0.705 -18.367 1.00 88.12 84 GLN A O 1
ATOM 685 N N . GLU A 1 85 ? 6.157 0.524 -20.149 1.00 87.31 85 GLU A N 1
ATOM 686 C CA . GLU A 1 85 ? 7.288 0.152 -21.006 1.00 87.31 85 GLU A CA 1
ATOM 687 C C . GLU A 1 85 ? 8.628 0.631 -20.426 1.00 87.31 85 GLU A C 1
ATOM 689 O O . GLU A 1 85 ? 9.584 -0.137 -20.344 1.00 87.31 85 GLU A O 1
ATOM 694 N N . GLN A 1 86 ? 8.692 1.882 -19.955 1.00 85.50 86 GLN A N 1
ATOM 695 C CA . GLN A 1 86 ? 9.909 2.468 -19.372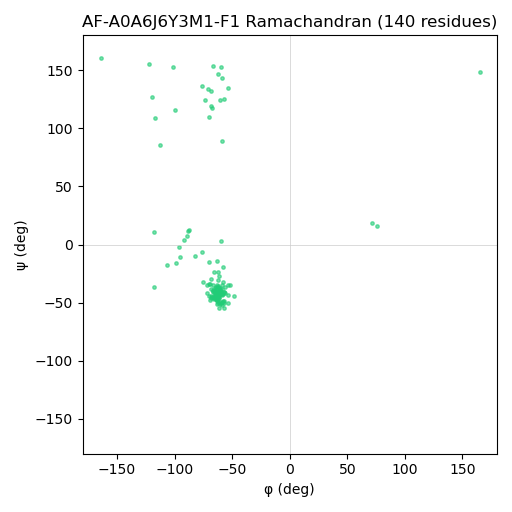 1.00 85.50 86 GLN A CA 1
ATOM 696 C C . GLN A 1 86 ? 10.345 1.736 -18.096 1.00 85.50 86 GLN A C 1
ATOM 698 O O . GLN A 1 86 ? 11.536 1.571 -17.830 1.00 85.50 86 GLN A O 1
ATOM 703 N N . LEU A 1 87 ? 9.367 1.271 -17.319 1.00 85.06 87 LEU A N 1
ATOM 704 C CA . LEU A 1 87 ? 9.557 0.504 -16.095 1.00 85.06 87 LEU A CA 1
ATOM 705 C C . LEU A 1 87 ? 9.944 -0.962 -16.355 1.00 85.06 87 LEU A C 1
ATOM 707 O O . LEU A 1 87 ? 10.242 -1.671 -15.389 1.00 85.06 87 LEU A O 1
ATOM 711 N N . GLY A 1 88 ? 9.945 -1.407 -17.618 1.00 88.38 88 GLY A N 1
ATOM 712 C CA . GLY A 1 88 ? 10.272 -2.777 -18.017 1.00 88.38 88 GLY A CA 1
ATOM 713 C C . GLY A 1 88 ? 9.198 -3.800 -17.638 1.00 88.38 88 GLY A C 1
ATOM 714 O O . GLY A 1 88 ? 9.488 -4.995 -17.559 1.00 88.38 88 GLY A O 1
ATOM 715 N N . ILE A 1 89 ? 7.976 -3.341 -17.358 1.00 90.56 89 ILE A N 1
ATOM 716 C CA . ILE A 1 89 ? 6.852 -4.203 -16.988 1.00 90.56 89 ILE A CA 1
ATOM 717 C C . ILE A 1 89 ? 6.323 -4.878 -18.256 1.00 90.56 89 ILE A C 1
ATOM 719 O O . ILE A 1 89 ? 6.180 -4.239 -19.299 1.00 90.56 89 ILE A O 1
ATOM 723 N N . ASP A 1 90 ? 6.031 -6.174 -18.166 1.00 92.62 90 ASP A N 1
ATOM 724 C CA . ASP A 1 90 ? 5.430 -6.941 -19.254 1.00 92.62 90 ASP A CA 1
ATOM 725 C C . ASP A 1 90 ? 4.093 -6.291 -19.683 1.00 92.62 90 ASP A C 1
ATOM 727 O O . ASP A 1 90 ? 3.216 -6.089 -18.835 1.00 92.62 90 ASP A O 1
ATOM 731 N N . PRO A 1 91 ? 3.903 -5.959 -20.979 1.00 92.75 91 PRO A N 1
ATOM 732 C CA . PRO A 1 91 ? 2.671 -5.347 -21.483 1.00 92.75 91 PRO A CA 1
ATOM 733 C C . PRO A 1 91 ? 1.393 -6.162 -21.231 1.00 92.75 91 PRO A C 1
ATOM 735 O O . PRO A 1 91 ? 0.296 -5.616 -21.312 1.00 92.75 91 PRO A O 1
ATOM 738 N N . SER A 1 92 ? 1.511 -7.465 -20.962 1.00 94.38 92 SER A N 1
ATOM 739 C CA . SER A 1 92 ? 0.381 -8.345 -20.646 1.00 94.38 92 SER A CA 1
ATOM 740 C C . SER A 1 92 ? -0.073 -8.283 -19.183 1.00 94.38 92 SER A C 1
ATOM 742 O O . SER A 1 92 ? -1.128 -8.828 -18.853 1.00 94.38 92 SER A O 1
ATOM 744 N N . VAL A 1 93 ? 0.693 -7.628 -18.305 1.00 94.25 93 VAL A N 1
ATOM 745 C CA . VAL A 1 93 ? 0.316 -7.424 -16.902 1.00 94.25 93 VAL A CA 1
ATOM 746 C C . VAL A 1 93 ? -0.792 -6.378 -16.818 1.00 94.25 93 VAL A C 1
ATOM 748 O O . VAL A 1 93 ? -0.621 -5.242 -17.257 1.00 94.25 93 VAL A O 1
ATOM 751 N N . ASP A 1 94 ? -1.910 -6.745 -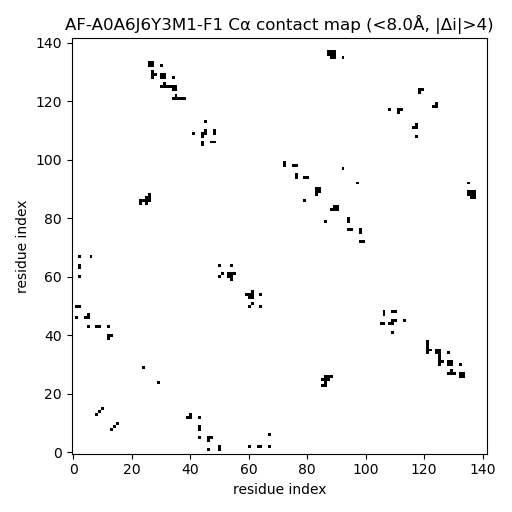16.187 1.00 95.62 94 ASP A N 1
ATOM 752 C CA . ASP A 1 94 ? -2.926 -5.780 -15.771 1.00 95.62 94 ASP A CA 1
ATOM 753 C C . ASP A 1 94 ? -2.372 -4.938 -14.609 1.00 95.62 94 ASP A C 1
ATOM 755 O O . ASP A 1 94 ? -2.156 -5.424 -13.492 1.00 95.62 94 ASP A O 1
ATOM 759 N N . ILE A 1 95 ? -2.093 -3.665 -14.895 1.00 93.56 95 ILE A N 1
ATOM 760 C CA . ILE A 1 95 ? -1.483 -2.737 -13.940 1.00 93.56 95 ILE A CA 1
ATOM 761 C C . ILE A 1 95 ? -2.389 -2.490 -12.737 1.00 93.56 95 ILE A C 1
ATOM 763 O O . ILE A 1 95 ? -1.895 -2.390 -11.609 1.00 93.56 95 ILE A O 1
ATOM 767 N N . ARG A 1 96 ? -3.707 -2.430 -12.939 1.00 94.56 96 ARG A N 1
ATOM 768 C CA . ARG A 1 96 ? -4.656 -2.218 -11.847 1.00 94.56 96 ARG A CA 1
ATOM 769 C C . ARG A 1 96 ? -4.617 -3.380 -10.866 1.00 94.56 96 ARG A C 1
ATOM 771 O O . ARG A 1 96 ? -4.529 -3.140 -9.659 1.00 94.56 96 ARG A O 1
ATOM 778 N N . ASP A 1 97 ? -4.609 -4.611 -11.361 1.00 96.06 97 ASP A N 1
ATOM 779 C CA . ASP A 1 97 ? -4.508 -5.793 -10.505 1.00 96.06 97 ASP A CA 1
ATOM 780 C C . ASP A 1 97 ? -3.143 -5.876 -9.800 1.00 96.06 97 ASP A C 1
ATOM 782 O O . ASP A 1 97 ? -3.081 -6.199 -8.610 1.00 96.06 97 ASP A O 1
ATOM 786 N N . ALA A 1 98 ? -2.047 -5.519 -10.478 1.00 92.25 98 ALA A N 1
ATOM 787 C CA . ALA A 1 98 ? -0.709 -5.496 -9.880 1.00 92.25 98 ALA A CA 1
ATOM 788 C C . ALA A 1 98 ? -0.577 -4.455 -8.750 1.00 92.25 98 ALA A C 1
ATOM 790 O O . ALA A 1 98 ? -0.013 -4.743 -7.683 1.00 92.25 98 ALA A O 1
ATOM 791 N N . VAL A 1 99 ? -1.126 -3.253 -8.952 1.00 91.81 99 VAL A N 1
ATOM 792 C CA . VAL A 1 99 ? -1.183 -2.195 -7.933 1.00 91.81 99 VAL A CA 1
ATOM 793 C C . VAL A 1 99 ? -2.043 -2.643 -6.752 1.00 91.81 99 VAL A C 1
ATOM 795 O O . VAL A 1 99 ? -1.603 -2.545 -5.603 1.00 91.81 99 VAL A O 1
ATOM 798 N N . LEU A 1 100 ? -3.228 -3.203 -7.016 1.00 93.94 100 LEU A N 1
ATOM 799 C CA . LEU A 1 100 ? -4.123 -3.699 -5.972 1.00 93.94 100 LEU A CA 1
ATOM 800 C C . LEU A 1 100 ? -3.475 -4.822 -5.152 1.00 93.94 100 LEU A C 1
ATOM 802 O O . LEU A 1 100 ? -3.565 -4.817 -3.924 1.00 93.94 100 LEU A O 1
ATOM 806 N N . PHE A 1 101 ? -2.779 -5.755 -5.804 1.00 93.56 101 PHE A N 1
ATOM 807 C CA . PHE A 1 101 ? -2.047 -6.826 -5.130 1.00 93.56 101 PHE A CA 1
ATOM 808 C C . PHE A 1 101 ? -0.938 -6.277 -4.225 1.00 93.56 101 PHE A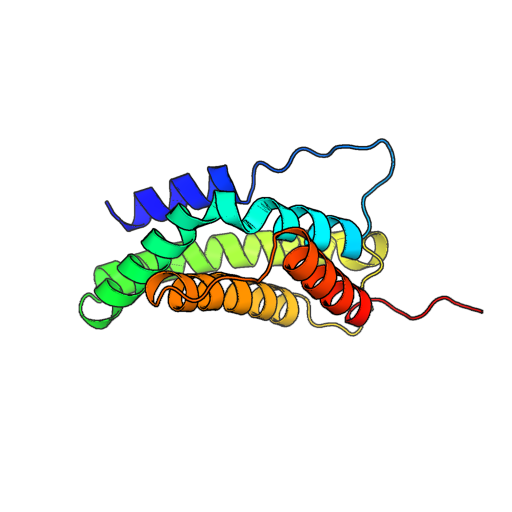 C 1
ATOM 810 O O . PHE A 1 101 ? -0.801 -6.693 -3.071 1.00 93.56 101 PHE A O 1
ATOM 817 N N . THR A 1 102 ? -0.172 -5.301 -4.720 1.00 90.44 102 THR A N 1
ATOM 818 C CA . THR A 1 102 ? 0.885 -4.637 -3.945 1.00 90.44 102 THR A CA 1
ATOM 819 C C . THR A 1 102 ? 0.303 -3.926 -2.721 1.00 90.44 102 THR A C 1
ATOM 821 O O . THR A 1 102 ? 0.834 -4.054 -1.615 1.00 90.44 102 THR A O 1
ATOM 824 N N . TRP A 1 103 ? -0.826 -3.233 -2.888 1.00 91.19 103 TRP A N 1
ATOM 825 C CA . TRP A 1 103 ? -1.511 -2.567 -1.784 1.00 91.19 103 TRP A CA 1
ATOM 826 C C . TRP A 1 103 ? -2.079 -3.556 -0.763 1.00 91.19 103 TRP A C 1
ATOM 828 O O . TRP A 1 103 ? -1.926 -3.361 0.443 1.00 91.19 103 TRP A O 1
ATOM 838 N N . ALA A 1 104 ? -2.649 -4.673 -1.219 1.00 93.19 104 ALA A N 1
ATOM 839 C CA . ALA A 1 104 ? -3.127 -5.737 -0.342 1.00 93.19 104 ALA A CA 1
ATOM 840 C C . ALA A 1 104 ? -1.993 -6.343 0.502 1.00 93.19 104 ALA A C 1
ATOM 842 O O . ALA A 1 104 ? -2.192 -6.609 1.689 1.00 93.19 104 ALA A O 1
ATOM 843 N N . ALA A 1 105 ? -0.797 -6.520 -0.069 1.00 91.94 105 ALA A N 1
ATOM 844 C CA . ALA A 1 105 ? 0.376 -6.974 0.677 1.00 91.94 105 ALA A CA 1
ATOM 845 C C . ALA A 1 105 ? 0.793 -5.973 1.771 1.00 91.94 105 ALA A C 1
ATOM 847 O O . ALA A 1 105 ? 1.115 -6.380 2.889 1.00 91.94 105 ALA A O 1
ATOM 848 N N . GLU A 1 106 ? 0.745 -4.670 1.481 1.00 89.19 106 GLU A N 1
ATOM 849 C CA . GLU A 1 106 ? 1.040 -3.608 2.449 1.00 89.19 106 GLU A CA 1
ATOM 850 C C . GLU A 1 106 ? -0.005 -3.572 3.580 1.00 89.19 106 GLU A C 1
ATOM 852 O O . GLU A 1 106 ? 0.355 -3.570 4.757 1.00 89.19 106 GLU A O 1
ATOM 857 N N . VAL A 1 107 ? -1.301 -3.625 3.261 1.00 90.94 107 VAL A N 1
ATOM 858 C CA . VAL A 1 107 ? -2.372 -3.658 4.274 1.00 90.94 107 VAL A CA 1
ATOM 859 C C . VAL A 1 107 ? -2.309 -4.944 5.106 1.00 90.94 107 VAL A C 1
ATOM 861 O O . VAL A 1 107 ? -2.407 -4.897 6.334 1.00 90.94 107 VAL A O 1
ATOM 864 N N . GLY A 1 108 ? -2.079 -6.092 4.463 1.00 93.62 108 GLY A N 1
ATOM 865 C CA . GLY A 1 108 ? -1.911 -7.382 5.132 1.00 93.62 108 GLY A CA 1
ATOM 866 C C . GLY A 1 108 ? -0.721 -7.395 6.090 1.00 93.62 108 GLY A C 1
ATOM 867 O O . GLY A 1 108 ? -0.825 -7.931 7.195 1.00 93.62 108 GLY A O 1
ATOM 868 N N . LEU A 1 109 ? 0.382 -6.732 5.730 1.00 93.50 109 LEU A N 1
ATOM 869 C CA . LEU A 1 109 ? 1.503 -6.521 6.641 1.00 93.50 109 LEU A CA 1
ATOM 870 C C . LEU A 1 109 ? 1.079 -5.731 7.888 1.00 93.50 109 LEU A C 1
ATOM 872 O O . LEU A 1 109 ? 1.494 -6.077 8.988 1.00 93.50 109 LEU A O 1
ATOM 876 N N . GLY A 1 110 ? 0.209 -4.729 7.746 1.00 93.31 110 GLY A N 1
ATOM 877 C CA . GLY A 1 110 ? -0.330 -3.965 8.876 1.00 93.31 110 GLY A CA 1
ATOM 878 C C . GLY A 1 110 ? -1.116 -4.828 9.863 1.00 93.31 110 GLY A C 1
ATOM 879 O O . GLY A 1 110 ? -0.964 -4.684 11.077 1.00 93.31 110 GLY A O 1
ATOM 880 N N . VAL A 1 111 ? -1.908 -5.772 9.346 1.00 95.06 111 VAL A N 1
ATOM 881 C CA . VAL A 1 111 ? -2.617 -6.766 10.166 1.00 95.06 111 VAL A CA 1
ATOM 882 C C . VAL A 1 111 ? -1.626 -7.657 10.915 1.00 95.06 111 VAL A C 1
ATOM 884 O O . VAL A 1 111 ? -1.760 -7.841 12.122 1.00 95.06 111 VAL A O 1
ATOM 887 N N . LEU A 1 112 ? -0.610 -8.188 10.227 1.00 96.06 112 LEU A N 1
ATOM 888 C CA . LEU A 1 112 ? 0.408 -9.045 10.842 1.00 96.06 112 LEU A CA 1
ATOM 889 C C . LEU A 1 112 ? 1.206 -8.302 11.925 1.00 96.06 112 LEU A C 1
ATOM 891 O O . LEU A 1 112 ? 1.398 -8.835 13.018 1.00 96.06 112 LEU A O 1
ATOM 895 N N . GLU A 1 113 ? 1.590 -7.049 11.675 1.00 94.62 113 GLU A N 1
ATOM 896 C CA . GLU A 1 113 ? 2.303 -6.208 12.641 1.00 94.62 113 GLU A CA 1
ATOM 897 C C . GLU A 1 113 ? 1.473 -5.942 13.904 1.00 94.62 113 GLU A C 1
ATOM 899 O O . GLU A 1 113 ? 2.028 -5.916 15.005 1.00 94.62 113 GLU A O 1
ATOM 904 N N . ALA A 1 114 ? 0.151 -5.782 13.774 1.00 92.75 114 ALA A N 1
ATOM 905 C CA . ALA A 1 114 ? -0.755 -5.639 14.916 1.00 92.75 114 ALA A CA 1
ATOM 906 C C . ALA A 1 114 ? -0.835 -6.916 15.776 1.00 92.75 114 ALA A C 1
ATOM 908 O O . ALA A 1 114 ? -1.135 -6.841 16.966 1.00 92.75 114 ALA A O 1
ATOM 909 N N . LEU A 1 115 ? -0.516 -8.076 15.194 1.00 95.06 115 LEU A N 1
ATOM 910 C CA . LEU A 1 115 ? -0.411 -9.367 15.881 1.00 95.06 115 LEU A CA 1
ATOM 911 C C . LEU A 1 115 ? 1.012 -9.666 16.390 1.00 95.06 115 LEU A C 1
ATOM 913 O O . LEU A 1 115 ? 1.263 -10.755 16.902 1.00 95.06 115 LEU A O 1
ATOM 917 N N . GLY A 1 116 ? 1.954 -8.727 16.246 1.00 94.50 116 GLY A N 1
ATOM 918 C CA . GLY A 1 116 ? 3.358 -8.921 16.620 1.00 94.50 116 GLY A CA 1
ATOM 919 C C . GLY A 1 116 ? 4.155 -9.787 15.638 1.00 94.50 116 GLY A C 1
ATOM 920 O O . GLY A 1 116 ? 5.230 -10.274 15.985 1.00 94.50 116 GLY A O 1
ATOM 921 N N . ILE A 1 117 ? 3.642 -9.994 14.421 1.00 95.88 117 ILE A N 1
ATOM 922 C CA . ILE A 1 117 ? 4.314 -10.732 13.350 1.00 95.88 117 ILE A CA 1
ATOM 923 C C . ILE A 1 117 ? 4.949 -9.720 12.397 1.00 95.88 117 ILE A C 1
ATOM 925 O O . ILE A 1 117 ? 4.259 -8.961 11.722 1.00 95.88 117 ILE A O 1
ATOM 929 N N . GLU A 1 118 ? 6.276 -9.732 12.315 1.00 94.31 118 GLU A N 1
ATOM 930 C CA . GLU A 1 118 ? 7.040 -8.792 11.494 1.00 94.31 118 GLU A CA 1
ATOM 931 C C . GLU A 1 118 ? 7.918 -9.529 10.467 1.00 94.31 118 GLU A C 1
ATOM 933 O O . GLU A 1 118 ? 8.307 -10.685 10.686 1.00 94.31 118 GLU A O 1
ATOM 938 N N . PRO A 1 119 ? 8.282 -8.886 9.340 1.00 93.31 119 PRO A N 1
ATOM 939 C CA . PRO A 1 119 ? 9.270 -9.435 8.428 1.00 93.31 119 PRO A CA 1
ATOM 940 C C . PRO A 1 119 ? 10.600 -9.657 9.152 1.00 93.31 119 PRO A C 1
ATOM 942 O O . PRO A 1 119 ? 11.031 -8.828 9.950 1.00 93.31 119 PRO A O 1
ATOM 945 N N . ARG A 1 120 ? 11.308 -10.743 8.815 1.00 92.19 120 ARG A N 1
ATOM 946 C CA . ARG A 1 120 ? 12.582 -11.112 9.471 1.00 92.19 120 ARG A CA 1
ATOM 947 C C . ARG A 1 120 ? 13.618 -9.984 9.473 1.00 92.19 120 ARG A C 1
ATOM 949 O O . ARG A 1 120 ? 14.429 -9.888 10.387 1.00 92.19 120 ARG A O 1
ATOM 956 N N . SER A 1 121 ? 13.644 -9.183 8.410 1.00 93.81 121 SER A N 1
ATOM 957 C CA . SER A 1 121 ? 14.492 -8.000 8.270 1.00 93.81 121 SER A CA 1
ATOM 958 C C . SER A 1 121 ? 14.004 -7.105 7.124 1.00 93.81 121 SER A C 1
ATOM 960 O O . SER A 1 121 ? 13.356 -7.584 6.187 1.00 93.81 121 SER A O 1
ATOM 962 N N . LYS A 1 122 ? 14.411 -5.826 7.136 1.00 92.69 122 LYS A N 1
ATOM 963 C CA . LYS A 1 122 ? 14.213 -4.886 6.011 1.00 92.69 122 LYS A CA 1
ATOM 964 C C . LYS A 1 122 ? 14.747 -5.438 4.693 1.00 92.69 122 LYS A C 1
ATOM 966 O O . LYS A 1 122 ? 14.070 -5.362 3.674 1.00 92.69 122 LYS A O 1
ATOM 971 N N . LYS A 1 123 ? 15.936 -6.048 4.728 1.00 93.19 123 LYS A N 1
ATOM 972 C CA . LYS A 1 123 ? 16.568 -6.642 3.547 1.00 93.19 123 LYS A CA 1
ATOM 973 C C . LYS A 1 123 ? 15.746 -7.799 2.984 1.00 93.19 123 LYS A C 1
ATOM 975 O O . LYS A 1 123 ? 15.434 -7.783 1.806 1.00 93.19 123 LYS A O 1
ATOM 980 N N . SER A 1 124 ? 15.351 -8.764 3.815 1.00 94.44 124 SER A N 1
ATOM 981 C CA . SER A 1 124 ? 14.566 -9.914 3.340 1.00 94.44 124 SER A CA 1
ATOM 982 C C . SER A 1 124 ? 13.209 -9.509 2.766 1.00 94.44 124 SER A C 1
ATOM 984 O O . SER A 1 124 ? 12.755 -10.120 1.806 1.00 94.44 124 SER A O 1
ATOM 986 N N . TRP A 1 125 ? 12.571 -8.481 3.337 1.00 94.25 125 TRP A N 1
ATOM 987 C CA . TRP A 1 125 ? 11.313 -7.954 2.809 1.00 94.25 125 TRP A CA 1
ATOM 988 C C . TRP A 1 125 ? 11.521 -7.265 1.455 1.00 94.25 125 TRP A C 1
ATOM 990 O O . TRP A 1 125 ? 10.817 -7.566 0.495 1.00 94.25 125 TRP A O 1
ATOM 1000 N N . ALA A 1 126 ? 12.554 -6.425 1.347 1.00 92.06 126 ALA A N 1
ATOM 1001 C CA . ALA A 1 126 ? 12.930 -5.778 0.094 1.00 92.06 126 ALA A CA 1
ATOM 1002 C C . ALA A 1 126 ? 13.319 -6.784 -1.001 1.00 92.06 126 ALA A C 1
ATOM 1004 O O . ALA A 1 126 ? 12.920 -6.624 -2.150 1.00 92.06 126 ALA A O 1
ATOM 1005 N N . ASP A 1 127 ? 14.061 -7.837 -0.654 1.00 94.31 127 ASP A N 1
ATOM 1006 C CA . ASP A 1 127 ? 14.450 -8.892 -1.593 1.00 94.31 127 ASP A CA 1
ATOM 1007 C C . ASP A 1 127 ? 13.231 -9.704 -2.067 1.00 94.31 127 ASP A C 1
ATOM 1009 O O . ASP A 1 127 ? 13.184 -10.109 -3.228 1.00 94.31 127 ASP A O 1
ATOM 1013 N N . MET A 1 128 ? 12.224 -9.916 -1.209 1.00 95.06 128 MET A N 1
ATOM 1014 C CA . MET A 1 128 ? 10.963 -10.548 -1.613 1.00 95.06 128 MET A CA 1
ATOM 1015 C C . MET A 1 128 ? 10.161 -9.650 -2.565 1.00 95.06 128 MET A C 1
ATOM 1017 O O . MET A 1 128 ? 9.708 -10.122 -3.605 1.00 95.06 128 MET A O 1
ATOM 1021 N N . ALA A 1 129 ? 10.042 -8.355 -2.257 1.00 91.94 129 ALA A N 1
ATOM 1022 C CA . ALA A 1 129 ? 9.383 -7.389 -3.136 1.00 91.94 129 ALA A CA 1
ATOM 1023 C C . ALA A 1 129 ? 10.093 -7.266 -4.494 1.00 91.94 129 ALA A C 1
ATOM 1025 O O . ALA A 1 129 ? 9.434 -7.192 -5.525 1.00 91.94 129 ALA A O 1
ATOM 1026 N N . ALA A 1 130 ? 11.428 -7.322 -4.514 1.00 91.19 130 ALA A N 1
ATOM 1027 C CA . ALA A 1 130 ? 12.203 -7.329 -5.751 1.00 91.19 130 ALA A CA 1
ATOM 1028 C C . ALA A 1 130 ? 11.923 -8.579 -6.600 1.00 91.19 130 ALA A C 1
ATOM 1030 O O . ALA A 1 130 ? 11.742 -8.471 -7.807 1.00 91.19 130 ALA A O 1
ATOM 1031 N N . ARG A 1 131 ? 11.844 -9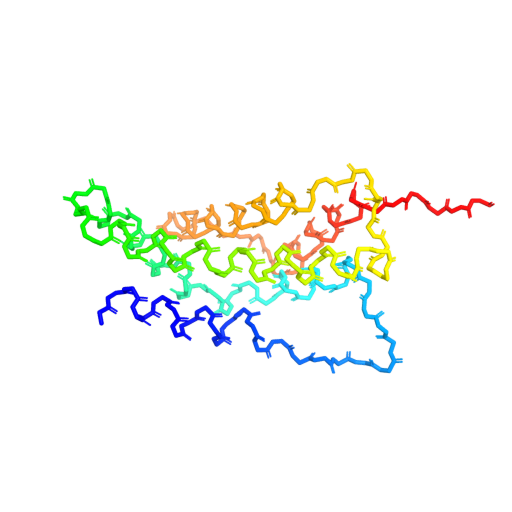.765 -5.979 1.00 92.69 131 ARG A N 1
ATOM 1032 C CA . ARG A 1 131 ? 11.477 -11.012 -6.678 1.00 92.69 131 ARG A CA 1
ATOM 1033 C C . ARG A 1 131 ? 10.070 -10.947 -7.258 1.00 92.69 131 ARG A C 1
ATOM 1035 O O . ARG A 1 131 ? 9.861 -11.415 -8.370 1.00 92.69 131 ARG A O 1
ATOM 1042 N N . PHE A 1 132 ? 9.131 -10.372 -6.511 1.00 92.19 132 PHE A N 1
ATOM 1043 C CA . PHE A 1 132 ? 7.784 -10.125 -7.008 1.00 92.19 132 PHE A CA 1
ATOM 1044 C C . PHE A 1 132 ? 7.804 -9.160 -8.200 1.00 92.19 132 PHE A C 1
ATOM 1046 O O . PHE A 1 132 ? 7.301 -9.514 -9.259 1.00 92.19 132 PHE A O 1
ATOM 1053 N N . GLY A 1 133 ? 8.472 -8.009 -8.086 1.00 90.75 133 GLY A N 1
ATOM 1054 C CA . GLY A 1 133 ? 8.606 -7.060 -9.195 1.00 90.75 133 GLY A CA 1
ATOM 1055 C C . GLY A 1 133 ? 9.231 -7.688 -10.439 1.00 90.75 133 GLY A C 1
ATOM 1056 O O . GLY A 1 133 ? 8.730 -7.501 -11.538 1.00 90.75 133 GLY A O 1
ATOM 1057 N N . GLN A 1 134 ? 10.266 -8.514 -10.269 1.00 91.69 134 GLN A N 1
ATOM 1058 C CA . GLN A 1 134 ? 10.904 -9.237 -11.372 1.00 91.69 134 GLN A CA 1
ATOM 1059 C C . GLN A 1 134 ? 9.942 -10.211 -12.071 1.00 91.69 134 GLN A C 1
ATOM 1061 O O . GLN A 1 134 ? 10.071 -10.453 -13.265 1.00 91.69 134 GLN A O 1
ATOM 1066 N N . SER A 1 135 ? 8.973 -10.778 -11.347 1.00 91.88 135 SER A N 1
ATOM 1067 C CA . SER A 1 135 ? 7.972 -11.670 -11.947 1.00 91.88 135 SER A CA 1
ATOM 1068 C C . SER A 1 135 ? 6.975 -10.948 -12.858 1.00 91.88 135 SER A C 1
ATOM 1070 O O . SER A 1 135 ? 6.296 -11.609 -13.635 1.00 91.88 135 SER A O 1
ATOM 1072 N N . LEU A 1 136 ? 6.911 -9.613 -12.779 1.00 91.88 136 LEU A N 1
ATOM 1073 C CA . LEU A 1 136 ? 6.071 -8.757 -13.621 1.00 91.88 136 LEU A CA 1
ATOM 1074 C C . LEU A 1 136 ? 6.827 -8.180 -14.827 1.00 91.88 136 LEU A C 1
ATOM 1076 O O . LEU A 1 136 ? 6.246 -7.443 -15.616 1.00 91.88 136 LEU A O 1
ATOM 1080 N N . THR A 1 137 ? 8.124 -8.463 -14.958 1.00 89.25 137 THR A N 1
ATOM 1081 C CA . THR A 1 137 ? 8.952 -8.001 -16.080 1.00 89.25 137 THR A CA 1
ATOM 1082 C C . THR A 1 137 ? 9.154 -9.118 -17.095 1.00 89.25 137 THR A C 1
ATOM 1084 O O . THR A 1 137 ? 9.205 -10.291 -16.714 1.00 89.25 137 THR A O 1
ATOM 1087 N N . LEU A 1 138 ? 9.363 -8.761 -18.363 1.00 79.56 138 LEU A N 1
ATOM 1088 C CA . LEU A 1 138 ? 9.780 -9.731 -19.374 1.00 79.56 138 LEU A CA 1
ATOM 1089 C C . LEU A 1 138 ? 11.149 -10.341 -19.013 1.00 79.56 138 LEU A C 1
ATOM 1091 O O . LEU A 1 138 ? 12.004 -9.656 -18.439 1.00 79.56 138 LEU A O 1
ATOM 1095 N N . PRO A 1 139 ? 11.394 -11.620 -19.354 1.00 74.12 139 PRO A N 1
ATOM 1096 C CA . PRO A 1 139 ? 12.735 -12.178 -19.274 1.00 74.12 139 PRO A CA 1
ATOM 1097 C C . PRO A 1 139 ? 13.693 -11.378 -20.175 1.00 74.12 139 PRO A C 1
ATOM 1099 O O . PRO A 1 139 ? 13.252 -10.802 -21.175 1.00 74.12 139 PRO A O 1
ATOM 1102 N N . PRO A 1 140 ? 14.999 -11.336 -19.851 1.00 68.00 140 PRO A N 1
ATOM 1103 C CA . PRO A 1 140 ? 15.986 -10.721 -20.728 1.00 68.00 140 PRO A CA 1
ATOM 1104 C C . PRO A 1 140 ? 15.876 -11.325 -22.132 1.00 68.00 140 PRO A C 1
ATOM 1106 O O . PRO A 1 140 ? 15.755 -12.542 -22.265 1.00 68.00 140 PRO A O 1
ATOM 1109 N N . LEU A 1 141 ? 15.897 -10.483 -23.166 1.00 65.62 141 LEU A N 1
ATOM 1110 C CA . LEU A 1 141 ? 16.050 -10.963 -24.537 1.00 65.62 141 LEU A CA 1
ATOM 1111 C C . LEU A 1 141 ? 17.482 -11.507 -24.674 1.00 65.62 141 LEU A C 1
ATOM 1113 O O . LEU A 1 141 ? 18.430 -10.756 -24.436 1.00 65.62 141 LEU A O 1
ATOM 1117 N N . ASP A 1 142 ? 17.606 -12.800 -24.984 1.00 56.56 142 ASP A N 1
ATOM 1118 C CA . ASP A 1 142 ? 18.880 -13.481 -25.273 1.00 56.56 142 ASP A CA 1
ATOM 1119 C C . ASP A 1 142 ? 19.597 -12.894 -26.505 1.00 56.56 142 ASP A C 1
ATOM 1121 O O . ASP A 1 142 ? 18.909 -12.554 -27.500 1.00 56.56 142 ASP A O 1
#

Sequence (142 aa):
MLAEAISSRTETDLESIPETSDHQPQHVDVLKRAAFRFAERRQLRSLILQGAAAAITDNETRDRLRDEQLSHLQDWVDRYEANQEQLGIDPSVDIRDAVLFTWAAEVGLGVLEALGIEPRSKKSWADMAARFGQSLTLPPLD

pLDDT: mean 85.73, std 12.4, range [42.19, 96.06]

Secondary structure (DSSP, 8-state):
-HHHHHHHHHIIIII------SSPPPHHHHHHHHHHTGGGGHHHHHHHHHHHHHHHH-HHHHHHHHHHHHHHHHHHHHHHHHTTTTTTB-TTS-HHHHHHHHHHHHHHHHHHHHTT---S-HHHHHHHHHHHHHHTBPPPP-

InterPro domains:
  IPR036271 Tetracyclin repressor-like, C-terminal domain superfamily [SSF48498] (33-136)

Organism: NCBI:txid449393